Protein AF-A0A0N4XJV1-F1 (afdb_monomer)

Secondary structure (DSSP, 8-state):
----HHHHHHHHHHHHH-GGGT-TTSGGGG-HHHHHHHHHHHHHHHHHHS-S-SSS---HHHHHHHHHHHHHHHHHHHHHHHHH-PPP--TTHHHHGGG--------

Radius of gyration: 15.12 Å; Cα contacts (8 Å, |Δi|>4): 62; chains: 1; bounding box: 34×38×38 Å

Organism: Nippostrongylus brasiliensis (NCBI:txid27835)

Solvent-accessible surface area (backbone atoms only — not comparable to full-atom values): 6512 Å² total; per-residue (Å²): 131,87,76,53,71,67,58,57,54,50,53,48,52,56,49,65,76,35,51,37,76,79,36,82,86,36,80,52,40,78,35,60,69,56,43,51,49,52,41,43,47,57,42,50,54,50,42,69,76,48,64,89,76,85,68,85,83,74,44,48,64,53,54,52,51,51,51,49,53,54,52,55,49,44,54,52,41,51,52,45,22,72,74,68,73,45,80,68,88,51,84,62,48,71,75,50,49,82,71,61,67,69,77,77,79,84,121

Foldseek 3Di:
DPPDPVLVLLLLVLVLVPCLLQPPVDPNVVVPVSNQVSLQVSVVVCCVVVPPPDDPDPDSVVSVVSVVVLVVVLVVQVVVCVVVVDHRPDPCNVSNCSSPPPPPPPD

Sequence (107 aa):
MDETPAFNMRLIAEVKARRYLYDHTDEGYNLIPWRNNAWVEIVTVDVAENIAAKFGNKTSEHVKTRWKTLRDRFKKEEKKEKVTGKPATWVFQKPLRFIQTLPKDRS

Structure (mmCIF, N/CA/C/O backbone):
data_AF-A0A0N4XJV1-F1
#
_entry.id   AF-A0A0N4XJV1-F1
#
loop_
_atom_site.group_PDB
_atom_site.id
_atom_site.type_symbol
_atom_site.label_atom_id
_atom_site.label_alt_id
_atom_site.label_comp_id
_atom_site.label_asym_id
_atom_site.label_entity_id
_atom_site.label_seq_id
_atom_site.pdbx_PDB_ins_code
_atom_site.Cartn_x
_atom_site.Cartn_y
_atom_site.Cartn_z
_atom_site.occupancy
_atom_site.B_iso_or_equiv
_atom_site.auth_seq_id
_atom_site.auth_comp_id
_atom_site.auth_asym_id
_atom_site.auth_atom_id
_atom_site.pdbx_PDB_model_num
ATOM 1 N N . MET A 1 1 ? -0.371 18.798 -1.922 1.00 41.12 1 MET A N 1
ATOM 2 C CA . MET A 1 1 ? -0.419 18.188 -3.264 1.00 41.12 1 MET A CA 1
ATOM 3 C C . MET A 1 1 ? -1.413 17.045 -3.201 1.00 41.12 1 MET A C 1
ATOM 5 O O . MET A 1 1 ? -1.112 16.023 -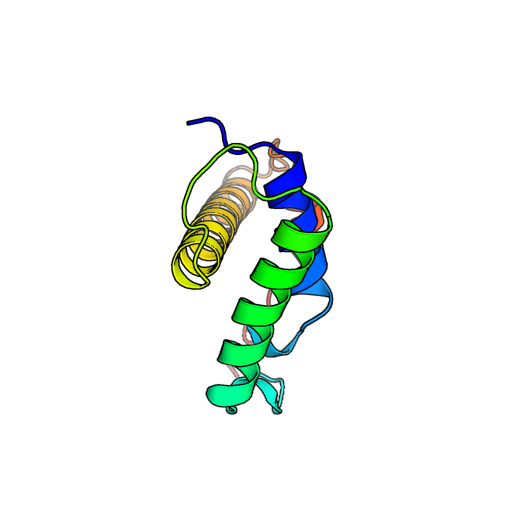2.594 1.00 41.12 1 MET A O 1
ATOM 9 N N . ASP A 1 2 ? -2.620 17.246 -3.722 1.00 45.22 2 ASP A N 1
ATOM 10 C CA . ASP A 1 2 ? -3.640 16.199 -3.797 1.00 45.22 2 ASP A CA 1
ATOM 11 C C . ASP A 1 2 ? -3.265 15.202 -4.896 1.00 45.22 2 ASP A C 1
ATOM 13 O O . ASP A 1 2 ? -3.644 15.334 -6.058 1.00 45.22 2 ASP A O 1
ATOM 17 N N . GLU A 1 3 ? -2.449 14.212 -4.530 1.00 59.28 3 GLU A N 1
ATOM 18 C CA . GLU A 1 3 ? -2.177 13.058 -5.384 1.00 59.28 3 GLU A CA 1
ATOM 19 C C . GLU A 1 3 ? -3.494 12.331 -5.672 1.00 59.28 3 GLU A C 1
ATOM 21 O O . GLU A 1 3 ? -4.208 11.901 -4.757 1.00 59.28 3 GLU A O 1
ATOM 26 N N . THR A 1 4 ? -3.820 12.224 -6.960 1.00 67.81 4 THR A N 1
ATOM 27 C CA . THR A 1 4 ? -5.154 11.892 -7.458 1.00 67.81 4 THR A CA 1
ATOM 28 C C . THR A 1 4 ? -5.669 10.579 -6.854 1.00 67.81 4 THR A C 1
ATOM 30 O O . THR A 1 4 ? -4.934 9.587 -6.825 1.00 67.81 4 THR A O 1
ATOM 33 N N . PRO A 1 5 ? -6.941 10.504 -6.418 1.00 72.94 5 PRO A N 1
ATOM 34 C CA . PRO A 1 5 ? -7.551 9.268 -5.928 1.00 72.94 5 PRO A CA 1
ATOM 35 C C . PRO A 1 5 ? -7.359 8.057 -6.855 1.00 72.94 5 PRO A C 1
ATOM 37 O O . PRO A 1 5 ? -7.208 6.934 -6.376 1.00 72.94 5 PRO A O 1
ATOM 40 N N . ALA A 1 6 ? -7.283 8.301 -8.166 1.00 75.94 6 ALA A N 1
ATOM 41 C CA . ALA A 1 6 ? -7.000 7.299 -9.187 1.00 75.94 6 ALA A CA 1
ATOM 42 C C . ALA A 1 6 ? -5.639 6.602 -9.003 1.00 75.94 6 ALA A C 1
ATOM 44 O O . ALA A 1 6 ? -5.576 5.378 -9.087 1.00 75.94 6 ALA A O 1
ATOM 45 N N . PHE A 1 7 ? -4.575 7.348 -8.681 1.00 75.94 7 PHE A N 1
ATOM 46 C CA . PHE A 1 7 ? -3.243 6.782 -8.433 1.00 75.94 7 PHE A CA 1
ATOM 47 C C . PHE A 1 7 ? -3.267 5.822 -7.241 1.00 75.94 7 PHE A C 1
ATOM 49 O O . PHE A 1 7 ? -2.775 4.701 -7.319 1.00 75.94 7 PHE A O 1
ATOM 56 N N . ASN A 1 8 ? -3.917 6.231 -6.147 1.00 78.38 8 ASN A N 1
ATOM 57 C CA . ASN A 1 8 ? -4.024 5.396 -4.952 1.00 78.38 8 ASN A CA 1
ATOM 58 C C . ASN A 1 8 ? -4.811 4.110 -5.239 1.00 78.38 8 ASN A C 1
ATOM 60 O O . ASN A 1 8 ? -4.380 3.044 -4.819 1.00 78.38 8 ASN A O 1
ATOM 64 N N . MET A 1 9 ? -5.925 4.179 -5.981 1.00 81.56 9 MET A N 1
ATOM 65 C CA . MET A 1 9 ? -6.682 2.980 -6.373 1.00 81.56 9 MET A CA 1
ATOM 66 C C . MET A 1 9 ? -5.838 1.998 -7.190 1.00 81.56 9 MET A C 1
ATOM 68 O O . MET A 1 9 ? -5.870 0.800 -6.917 1.00 81.56 9 MET A O 1
ATOM 72 N N . ARG A 1 10 ? -5.079 2.497 -8.172 1.00 81.56 10 ARG A N 1
ATOM 73 C CA . ARG A 1 10 ? -4.219 1.661 -9.022 1.00 81.56 10 ARG A CA 1
ATOM 74 C C . ARG A 1 10 ? -3.078 1.042 -8.234 1.00 81.56 10 ARG A C 1
ATOM 76 O O . ARG A 1 10 ? -2.873 -0.162 -8.320 1.00 81.56 10 ARG A O 1
ATOM 83 N N . LEU A 1 11 ? -2.414 1.831 -7.389 1.00 82.94 11 LEU A N 1
ATOM 84 C CA . LEU A 1 11 ? -1.375 1.327 -6.495 1.00 82.94 11 LEU A CA 1
ATOM 85 C C . LEU A 1 11 ? -1.898 0.175 -5.630 1.00 82.94 11 LEU A C 1
ATOM 87 O O . LEU A 1 11 ? -1.234 -0.844 -5.469 1.00 82.94 11 LEU A O 1
ATOM 91 N N . ILE A 1 12 ? -3.108 0.322 -5.092 1.00 84.69 12 ILE A N 1
ATOM 92 C CA . ILE A 1 12 ? -3.751 -0.715 -4.288 1.00 84.69 12 ILE A CA 1
ATOM 93 C C . ILE A 1 12 ? -4.023 -1.969 -5.125 1.00 84.69 12 ILE A C 1
ATOM 95 O O . ILE A 1 12 ? -3.756 -3.070 -4.648 1.00 84.69 12 ILE A O 1
ATOM 99 N N . ALA A 1 13 ? -4.526 -1.820 -6.352 1.00 84.06 13 ALA A N 1
ATOM 100 C CA . ALA A 1 13 ? -4.773 -2.941 -7.256 1.00 84.06 13 ALA A CA 1
ATOM 101 C C . ALA A 1 13 ? -3.477 -3.692 -7.611 1.00 84.06 13 ALA A C 1
ATOM 103 O O . ALA A 1 13 ? -3.441 -4.917 -7.513 1.00 84.06 13 ALA A O 1
ATOM 104 N N . GLU A 1 14 ? -2.394 -2.971 -7.900 1.00 84.56 14 GLU A N 1
ATOM 105 C CA . GLU A 1 14 ? -1.126 -3.592 -8.286 1.00 84.56 14 GLU A CA 1
ATOM 106 C C . GLU A 1 14 ? -0.385 -4.255 -7.142 1.00 84.56 14 GLU A C 1
ATOM 108 O O . GLU A 1 14 ? 0.230 -5.309 -7.334 1.00 84.56 14 GLU A O 1
ATOM 113 N N . VAL A 1 15 ? -0.479 -3.689 -5.940 1.00 84.19 15 VAL A N 1
ATOM 114 C CA . VAL A 1 15 ? 0.023 -4.372 -4.751 1.00 84.19 15 VAL A CA 1
ATOM 115 C C . VAL A 1 15 ? -0.852 -5.580 -4.423 1.00 84.19 15 VAL A C 1
ATOM 117 O O . VAL A 1 15 ? -0.320 -6.620 -4.051 1.00 84.19 15 VAL A O 1
ATOM 120 N N . LYS A 1 16 ? -2.175 -5.505 -4.624 1.00 83.69 16 LYS A N 1
ATOM 121 C CA . LYS A 1 16 ? -3.082 -6.649 -4.435 1.00 83.69 16 LYS A CA 1
ATOM 122 C C . LYS A 1 16 ? -2.746 -7.814 -5.364 1.00 83.69 16 LYS A C 1
ATOM 124 O O . LYS A 1 16 ?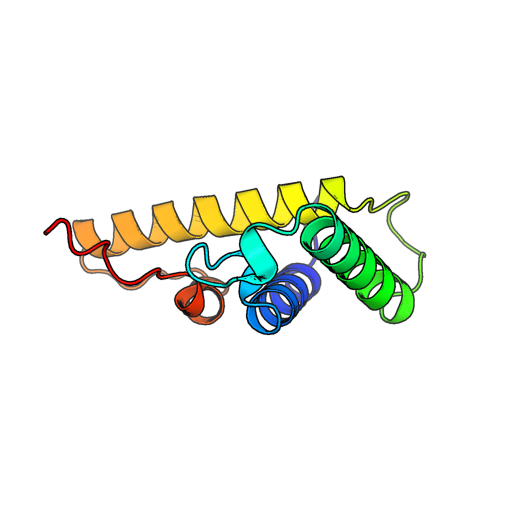 -2.777 -8.957 -4.913 1.00 83.69 16 LYS A O 1
ATOM 129 N N . ALA A 1 17 ? -2.416 -7.526 -6.623 1.00 82.56 17 ALA A N 1
ATOM 130 C CA . ALA A 1 17 ? -2.004 -8.527 -7.606 1.00 82.56 17 ALA A CA 1
ATOM 131 C C . ALA A 1 17 ? -0.683 -9.228 -7.231 1.00 82.56 17 ALA A C 1
ATOM 133 O O . ALA A 1 17 ? -0.429 -10.344 -7.675 1.00 82.56 17 ALA A O 1
ATOM 134 N N . ARG A 1 18 ? 0.147 -8.603 -6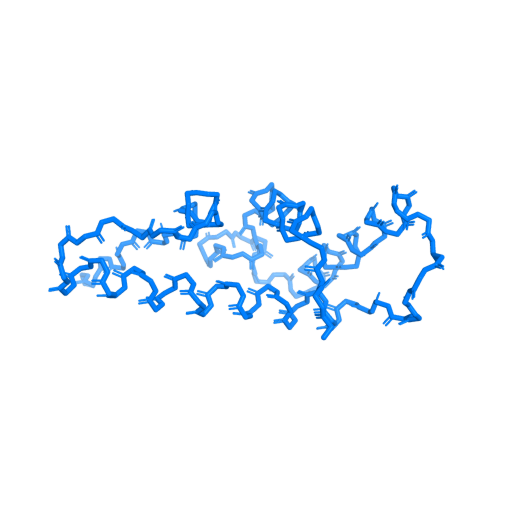.385 1.00 83.81 18 ARG A N 1
ATOM 135 C CA . ARG A 1 18 ? 1.488 -9.073 -6.014 1.00 83.81 18 ARG A CA 1
ATOM 136 C C . ARG A 1 18 ? 1.572 -9.378 -4.514 1.00 83.81 18 ARG A C 1
ATOM 138 O O . ARG A 1 18 ? 2.030 -8.552 -3.724 1.00 83.81 18 ARG A O 1
ATOM 145 N N . ARG A 1 19 ? 1.141 -10.582 -4.108 1.00 77.62 19 ARG A N 1
ATOM 146 C CA . ARG A 1 19 ? 1.113 -11.027 -2.694 1.00 77.62 19 ARG A CA 1
ATOM 147 C C . ARG A 1 19 ? 2.445 -10.860 -1.970 1.00 77.62 19 ARG A C 1
ATOM 149 O O . ARG A 1 19 ? 2.465 -10.261 -0.900 1.00 77.62 19 ARG A O 1
ATOM 156 N N . TYR A 1 20 ? 3.554 -11.233 -2.595 1.00 81.06 20 TYR A N 1
ATOM 157 C CA . TYR A 1 20 ? 4.914 -11.088 -2.062 1.00 81.06 20 TYR A CA 1
ATOM 158 C C . TYR A 1 20 ? 5.352 -9.646 -1.710 1.00 81.06 20 TYR A C 1
ATOM 160 O O . TYR A 1 20 ? 6.408 -9.450 -1.108 1.00 81.06 20 TYR A O 1
ATOM 168 N N . LEU A 1 21 ? 4.578 -8.607 -2.057 1.00 81.00 21 LEU A N 1
ATOM 169 C CA . LEU A 1 21 ? 4.841 -7.230 -1.613 1.00 81.00 21 LEU A CA 1
ATOM 170 C C . LEU A 1 21 ? 4.329 -6.933 -0.195 1.00 81.00 21 LEU A C 1
ATOM 172 O O . LEU A 1 21 ? 4.822 -5.999 0.446 1.00 81.00 21 LEU A O 1
ATOM 176 N N . TYR A 1 22 ? 3.336 -7.681 0.292 1.00 78.44 22 TYR A N 1
ATOM 177 C CA . TYR A 1 22 ? 2.675 -7.425 1.579 1.00 78.44 22 TYR A CA 1
ATOM 178 C C . TYR A 1 22 ? 2.478 -8.674 2.447 1.00 78.44 22 TYR A C 1
ATOM 180 O O . TYR A 1 22 ? 2.312 -8.542 3.662 1.00 78.44 22 TYR A O 1
ATOM 188 N N . ASP A 1 23 ? 2.501 -9.857 1.845 1.00 76.94 23 ASP A N 1
ATOM 189 C CA . ASP A 1 23 ? 2.358 -11.149 2.495 1.00 76.94 23 ASP A CA 1
ATOM 190 C C . ASP A 1 23 ? 3.745 -11.706 2.830 1.00 76.94 23 ASP A C 1
ATOM 192 O O . ASP A 1 23 ? 4.540 -11.986 1.943 1.00 76.94 23 ASP A O 1
ATOM 196 N N . HIS A 1 24 ? 4.040 -11.837 4.122 1.00 71.56 24 HIS A N 1
ATOM 197 C CA . HIS A 1 24 ? 5.307 -12.378 4.624 1.00 71.56 24 HIS A CA 1
ATOM 198 C C . HIS A 1 24 ? 5.327 -13.910 4.652 1.00 71.56 24 HIS A C 1
ATOM 200 O O . HIS A 1 24 ? 6.362 -14.492 4.962 1.00 71.56 24 HIS A O 1
ATOM 206 N N . THR A 1 25 ? 4.182 -14.546 4.383 1.00 71.00 25 THR A N 1
ATOM 207 C CA . THR A 1 25 ? 4.064 -16.003 4.240 1.00 71.00 25 THR A CA 1
ATOM 208 C C . THR A 1 25 ? 4.362 -16.469 2.816 1.00 71.00 25 THR A C 1
ATOM 210 O O . THR A 1 25 ? 4.529 -17.661 2.585 1.00 71.00 25 THR A O 1
ATOM 213 N N . ASP A 1 26 ? 4.455 -15.534 1.870 1.00 75.56 26 ASP A N 1
ATOM 214 C CA . ASP A 1 26 ? 4.784 -15.811 0.479 1.00 75.56 26 ASP A CA 1
ATOM 215 C C . ASP A 1 26 ? 6.298 -16.028 0.319 1.00 75.56 26 ASP A C 1
ATOM 217 O O . ASP A 1 26 ? 7.108 -15.236 0.810 1.00 75.56 26 ASP A O 1
ATOM 221 N N . GLU A 1 27 ? 6.693 -17.086 -0.388 1.00 74.06 27 GLU A N 1
ATOM 222 C CA . GLU A 1 27 ? 8.103 -17.422 -0.631 1.00 74.06 27 GLU A CA 1
ATOM 223 C C . GLU A 1 27 ? 8.854 -16.286 -1.351 1.00 74.06 27 GLU A C 1
ATOM 225 O O . GLU A 1 27 ? 10.036 -16.041 -1.086 1.00 74.06 27 GLU A O 1
ATOM 230 N N . GLY A 1 28 ? 8.150 -15.517 -2.191 1.00 69.38 28 GLY A N 1
ATOM 231 C CA . GLY A 1 28 ? 8.687 -14.357 -2.895 1.00 69.38 28 GLY A CA 1
ATOM 232 C C . GLY A 1 28 ? 8.988 -13.159 -1.990 1.00 69.38 28 GLY A C 1
ATOM 233 O O . GLY A 1 28 ? 9.727 -12.261 -2.398 1.00 69.38 28 GLY A O 1
ATOM 234 N N . TYR A 1 29 ? 8.478 -13.124 -0.752 1.00 73.19 29 TYR A N 1
ATOM 235 C CA . TYR A 1 29 ? 8.727 -12.021 0.184 1.00 73.19 29 TYR A CA 1
ATOM 236 C C . TYR A 1 29 ? 10.194 -11.946 0.628 1.00 73.19 29 TYR A C 1
ATOM 238 O O . TYR A 1 29 ? 10.738 -10.853 0.828 1.00 73.19 29 TYR A O 1
ATOM 246 N N . ASN A 1 30 ? 10.852 -13.104 0.746 1.00 75.19 30 ASN A N 1
ATOM 247 C CA . ASN A 1 30 ? 12.264 -13.203 1.125 1.00 75.19 30 ASN A CA 1
ATOM 248 C C . ASN A 1 30 ? 13.209 -12.820 -0.025 1.00 75.19 30 ASN A C 1
ATOM 250 O O . ASN A 1 30 ? 14.388 -12.534 0.196 1.00 75.19 30 ASN A O 1
ATOM 254 N N . LEU A 1 31 ? 12.691 -12.739 -1.253 1.00 81.44 31 LEU A N 1
ATOM 255 C CA . LEU A 1 31 ? 13.452 -12.354 -2.432 1.00 81.44 31 LEU A CA 1
ATOM 256 C C . LEU A 1 31 ? 13.478 -10.827 -2.569 1.00 81.44 31 LEU A C 1
ATOM 258 O O . LEU A 1 31 ? 12.693 -10.210 -3.291 1.00 81.44 31 LEU A O 1
ATOM 262 N N . ILE A 1 32 ? 14.443 -10.197 -1.893 1.00 80.25 32 ILE A N 1
ATOM 263 C CA . ILE A 1 32 ? 14.681 -8.744 -1.966 1.00 80.25 32 ILE A CA 1
ATOM 264 C C . ILE A 1 32 ? 14.749 -8.225 -3.420 1.00 80.25 32 ILE A C 1
ATOM 266 O O . ILE A 1 32 ? 14.102 -7.206 -3.694 1.00 80.25 32 ILE A O 1
ATOM 270 N N . PRO A 1 33 ? 15.461 -8.884 -4.364 1.00 82.62 33 PRO A N 1
ATOM 271 C CA . PRO A 1 33 ? 15.520 -8.430 -5.753 1.00 82.62 33 PRO A CA 1
ATOM 272 C C . PRO A 1 33 ? 14.153 -8.456 -6.441 1.00 82.62 33 PRO A C 1
ATOM 274 O O . PRO A 1 33 ? 13.803 -7.508 -7.136 1.00 82.62 33 PRO A O 1
ATOM 277 N N . TRP A 1 34 ? 13.344 -9.486 -6.186 1.00 81.12 34 TRP A N 1
ATOM 278 C CA . TRP A 1 34 ? 12.004 -9.625 -6.766 1.00 81.12 34 TRP A CA 1
ATOM 279 C C . TRP A 1 34 ? 11.063 -8.541 -6.264 1.00 81.12 34 TRP A C 1
ATOM 281 O O . TRP A 1 34 ? 10.386 -7.882 -7.048 1.00 81.12 34 TRP A O 1
ATOM 291 N N . ARG A 1 35 ? 11.082 -8.285 -4.954 1.00 80.50 35 ARG A N 1
ATOM 292 C CA . ARG A 1 35 ? 10.304 -7.199 -4.360 1.00 80.50 35 ARG A CA 1
ATOM 293 C C . ARG A 1 35 ? 10.704 -5.849 -4.950 1.00 80.50 35 ARG A C 1
ATOM 295 O O . ARG A 1 35 ? 9.840 -5.031 -5.245 1.00 80.50 35 ARG A O 1
ATOM 302 N N . ASN A 1 36 ? 12.003 -5.597 -5.113 1.00 80.62 36 ASN A N 1
ATOM 303 C CA . ASN A 1 36 ? 12.488 -4.359 -5.719 1.00 80.62 36 ASN A CA 1
ATOM 304 C C . ASN A 1 36 ? 12.060 -4.230 -7.185 1.00 80.62 36 ASN A C 1
ATOM 306 O O . ASN A 1 36 ? 11.565 -3.166 -7.547 1.00 80.62 36 ASN A O 1
ATOM 310 N N . ASN A 1 37 ? 12.170 -5.299 -7.976 1.00 84.25 37 ASN A N 1
ATOM 311 C CA . ASN A 1 37 ? 11.705 -5.319 -9.363 1.00 84.25 37 ASN A CA 1
ATOM 312 C C . ASN A 1 37 ? 10.208 -5.046 -9.457 1.00 84.25 37 ASN A C 1
ATOM 314 O O . ASN A 1 37 ? 9.804 -4.186 -10.224 1.00 84.25 37 ASN A O 1
ATOM 318 N N . ALA A 1 38 ? 9.393 -5.656 -8.602 1.00 84.00 38 ALA A N 1
ATOM 319 C CA . ALA A 1 38 ? 7.961 -5.389 -8.570 1.00 84.00 38 ALA A CA 1
ATOM 320 C C . ALA A 1 38 ? 7.621 -3.931 -8.232 1.00 84.00 38 ALA A C 1
ATOM 322 O O . ALA A 1 38 ? 6.723 -3.354 -8.836 1.00 84.00 38 ALA A O 1
ATOM 323 N N . TRP A 1 39 ? 8.345 -3.295 -7.304 1.00 82.88 39 TRP A N 1
ATOM 324 C CA . TRP A 1 39 ? 8.162 -1.860 -7.053 1.00 82.88 39 TRP A CA 1
ATOM 325 C C . TRP A 1 39 ? 8.553 -1.004 -8.257 1.00 82.88 39 TRP A C 1
ATOM 327 O O . TRP A 1 39 ? 7.918 0.022 -8.489 1.00 82.88 39 TRP A O 1
ATOM 337 N N . VAL A 1 40 ? 9.589 -1.401 -9.000 1.00 81.44 40 VAL A N 1
ATOM 338 C CA . VAL A 1 40 ? 9.988 -0.730 -10.243 1.00 81.44 40 VAL A CA 1
ATOM 339 C C . VAL A 1 40 ? 8.921 -0.931 -11.314 1.00 81.44 40 VAL A C 1
ATOM 341 O O . VAL A 1 40 ? 8.468 0.056 -11.872 1.00 81.44 40 VAL A O 1
ATOM 344 N N . GLU A 1 41 ? 8.433 -2.152 -11.526 1.00 81.75 41 GLU A N 1
ATOM 345 C CA . GLU A 1 41 ? 7.357 -2.445 -12.477 1.00 81.75 41 GLU A CA 1
ATOM 346 C C . GLU A 1 41 ? 6.095 -1.632 -12.195 1.00 81.75 41 GLU A C 1
ATOM 348 O O . GLU A 1 41 ? 5.527 -1.067 -13.120 1.00 81.75 41 GLU A O 1
ATOM 353 N N . ILE A 1 42 ? 5.673 -1.512 -10.930 1.00 79.44 42 ILE A N 1
ATOM 354 C CA . ILE A 1 42 ? 4.505 -0.695 -10.561 1.00 79.44 42 ILE A CA 1
ATOM 355 C C . ILE A 1 42 ? 4.709 0.768 -10.973 1.00 79.44 42 ILE A C 1
ATOM 357 O O . ILE A 1 42 ? 3.782 1.401 -11.477 1.00 79.44 42 ILE A O 1
ATOM 361 N N . VAL A 1 43 ? 5.920 1.307 -10.784 1.00 75.81 43 VAL A N 1
ATOM 362 C CA . VAL A 1 43 ? 6.273 2.650 -11.269 1.00 75.81 43 VAL A CA 1
ATOM 363 C C . VAL A 1 43 ? 6.202 2.691 -12.793 1.00 75.81 43 VAL A C 1
ATOM 365 O O . VAL A 1 43 ? 5.620 3.619 -13.341 1.00 75.81 43 VAL A O 1
ATOM 368 N N . THR A 1 44 ? 6.771 1.704 -13.485 1.00 71.25 44 THR A N 1
ATOM 369 C CA . THR A 1 44 ? 6.838 1.671 -14.951 1.00 71.25 44 THR A CA 1
ATOM 370 C C . THR A 1 44 ? 5.456 1.557 -15.591 1.00 71.25 44 THR A C 1
ATOM 372 O O . THR A 1 44 ? 5.184 2.270 -16.550 1.00 71.25 44 THR A O 1
ATOM 375 N N . VAL A 1 45 ? 4.567 0.723 -15.045 1.00 67.62 45 VAL A N 1
ATOM 376 C CA . VAL A 1 45 ? 3.182 0.562 -15.515 1.00 67.62 45 VAL A CA 1
ATOM 377 C C . VAL A 1 45 ? 2.381 1.849 -15.292 1.00 67.62 45 VAL A C 1
ATOM 379 O O . VAL A 1 45 ? 1.685 2.297 -16.201 1.00 67.62 45 VAL A O 1
ATOM 382 N N . ASP A 1 46 ? 2.524 2.505 -14.133 1.00 63.69 46 ASP A N 1
ATOM 383 C CA . ASP A 1 46 ? 1.855 3.790 -13.866 1.00 63.69 46 ASP A CA 1
ATOM 384 C C . ASP A 1 46 ? 2.369 4.902 -14.792 1.00 63.69 46 ASP A C 1
ATOM 386 O O . ASP A 1 46 ? 1.569 5.666 -15.322 1.00 63.69 46 ASP A O 1
ATOM 390 N N . VAL A 1 47 ? 3.683 4.953 -15.042 1.00 59.34 47 VAL A N 1
ATOM 391 C CA . VAL A 1 47 ? 4.325 5.916 -15.956 1.00 59.34 47 VAL A CA 1
ATOM 392 C C . VAL A 1 47 ? 3.949 5.661 -17.421 1.00 59.34 47 VAL A C 1
ATOM 394 O O . VAL A 1 47 ? 3.823 6.614 -18.191 1.00 59.34 47 VAL A O 1
ATOM 397 N N . ALA A 1 48 ? 3.755 4.399 -17.813 1.00 55.53 48 ALA A N 1
ATOM 398 C CA . ALA A 1 48 ? 3.338 4.027 -19.162 1.00 55.53 48 ALA A CA 1
ATOM 399 C C . ALA A 1 48 ? 1.863 4.372 -19.431 1.00 55.53 48 ALA A C 1
ATOM 401 O O . ALA A 1 48 ? 1.537 4.838 -20.521 1.00 55.53 48 ALA A O 1
ATOM 402 N N . GLU A 1 49 ? 0.973 4.188 -18.449 1.00 58.03 49 GLU A N 1
ATOM 403 C CA . GLU A 1 49 ? -0.458 4.488 -18.604 1.00 58.03 49 GLU A CA 1
ATOM 404 C C . GLU A 1 49 ? -0.840 5.939 -18.270 1.00 58.03 49 GLU A C 1
ATOM 406 O O . GLU A 1 49 ? -1.815 6.466 -18.803 1.00 58.03 49 GLU A O 1
ATOM 411 N N . ASN A 1 50 ? -0.095 6.602 -17.386 1.00 53.47 50 ASN A N 1
ATOM 412 C CA . ASN A 1 50 ? -0.193 8.034 -17.130 1.00 53.47 50 ASN A CA 1
ATOM 413 C C . ASN A 1 50 ? 1.125 8.668 -17.553 1.00 53.47 50 ASN A C 1
ATOM 415 O O . ASN A 1 50 ? 2.047 8.798 -16.747 1.00 53.47 50 ASN A O 1
ATOM 419 N N . ILE A 1 51 ? 1.163 9.052 -18.835 1.00 43.56 51 ILE A N 1
ATOM 420 C CA . ILE A 1 51 ? 2.207 9.843 -19.497 1.00 43.56 51 ILE A CA 1
ATOM 421 C C . ILE A 1 51 ? 2.922 10.723 -18.472 1.00 43.56 51 ILE A C 1
ATOM 423 O O . ILE A 1 51 ? 2.255 11.439 -17.726 1.00 43.56 51 ILE A O 1
ATOM 427 N N . ALA A 1 52 ? 4.254 10.670 -18.479 1.00 46.75 52 ALA A N 1
ATOM 428 C CA . ALA A 1 52 ? 5.256 11.398 -17.693 1.00 46.75 52 ALA A CA 1
ATOM 429 C C . ALA A 1 52 ? 5.086 12.941 -17.542 1.00 46.75 52 ALA A C 1
ATOM 431 O O . ALA A 1 52 ? 6.063 13.678 -17.483 1.00 46.75 52 ALA A O 1
ATOM 432 N N . ALA A 1 53 ? 3.872 13.479 -17.468 1.00 47.03 53 ALA A N 1
ATOM 433 C CA . ALA A 1 53 ? 3.553 14.835 -17.886 1.00 47.03 53 ALA A CA 1
ATOM 434 C C . ALA A 1 53 ? 3.160 15.796 -16.758 1.00 47.03 53 ALA A C 1
ATOM 436 O O . ALA A 1 53 ? 2.883 16.953 -17.063 1.00 47.03 53 ALA A O 1
ATOM 437 N N . LYS A 1 54 ? 3.126 15.401 -15.472 1.00 45.72 54 LYS A N 1
ATOM 438 C CA . LYS A 1 54 ? 2.817 16.391 -14.412 1.00 45.72 54 LYS A CA 1
ATOM 439 C C . LYS A 1 54 ? 3.659 16.422 -13.147 1.00 45.72 54 LYS A C 1
ATOM 441 O O . LYS A 1 54 ? 3.661 17.468 -12.512 1.00 45.72 54 LYS A O 1
ATOM 446 N N . PHE 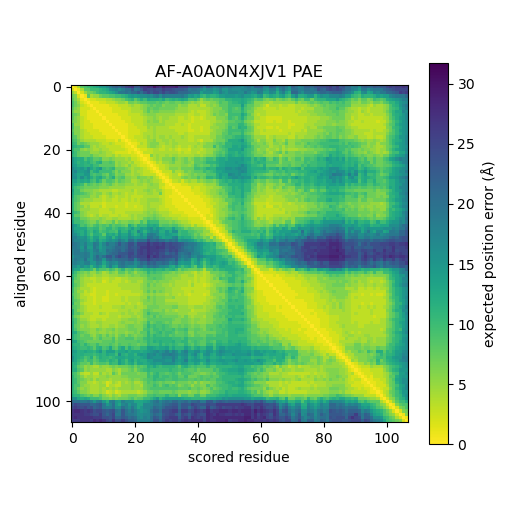A 1 55 ? 4.401 15.381 -12.780 1.00 43.69 55 PHE A N 1
ATOM 447 C CA . PHE A 1 55 ? 5.262 15.457 -11.596 1.00 43.69 55 PHE A CA 1
ATOM 448 C C . PHE A 1 55 ? 6.547 14.671 -11.829 1.00 43.69 55 PHE A C 1
ATOM 450 O O . PHE A 1 55 ? 6.510 13.461 -12.045 1.00 43.69 55 PHE A O 1
ATOM 457 N N . GLY A 1 56 ? 7.666 15.397 -11.831 1.00 46.78 56 GLY A N 1
ATOM 458 C CA . GLY A 1 56 ? 9.000 14.848 -12.020 1.00 46.78 56 GLY A CA 1
ATOM 459 C C . GLY A 1 56 ? 9.294 13.707 -11.049 1.00 46.78 56 GLY A C 1
ATOM 460 O O . GLY A 1 56 ? 8.935 13.758 -9.877 1.00 46.78 56 GLY A O 1
ATOM 461 N N . ASN A 1 57 ? 9.963 12.682 -11.566 1.00 51.41 57 ASN A N 1
ATOM 462 C CA . ASN A 1 57 ? 10.669 11.657 -10.803 1.00 51.41 57 ASN A CA 1
ATOM 463 C C . ASN A 1 57 ? 9.826 10.932 -9.734 1.00 51.41 57 ASN A C 1
ATOM 465 O O . ASN A 1 57 ? 10.219 10.853 -8.569 1.00 51.41 57 ASN A O 1
ATOM 469 N N . LYS A 1 58 ? 8.699 10.317 -10.121 1.00 59.75 58 LYS A N 1
ATOM 470 C CA . LYS A 1 58 ? 8.099 9.250 -9.302 1.00 59.75 58 LYS A CA 1
ATOM 471 C C . LYS A 1 58 ? 9.036 8.037 -9.304 1.00 59.75 58 LYS A C 1
ATOM 473 O O . LYS A 1 58 ? 8.978 7.197 -10.191 1.00 59.75 58 LYS A O 1
ATOM 478 N N . THR A 1 59 ? 9.934 7.965 -8.328 1.00 68.38 59 THR A N 1
ATOM 479 C CA . THR A 1 59 ? 10.819 6.811 -8.113 1.00 68.38 59 THR A CA 1
ATOM 480 C C . THR A 1 59 ? 10.088 5.684 -7.377 1.00 68.38 59 THR A C 1
ATOM 482 O O . THR A 1 59 ? 9.046 5.894 -6.748 1.00 68.38 59 THR A O 1
ATOM 485 N N . SER A 1 60 ? 10.659 4.476 -7.387 1.00 71.38 60 SER A N 1
ATOM 486 C CA . SER A 1 60 ? 10.156 3.347 -6.585 1.00 71.38 60 SER A CA 1
ATOM 487 C C . SER A 1 60 ? 10.055 3.684 -5.090 1.00 71.38 60 SER A C 1
ATOM 489 O O . SER A 1 60 ? 9.194 3.155 -4.390 1.00 71.38 60 SER A O 1
ATOM 491 N N . GLU A 1 61 ? 10.865 4.621 -4.597 1.00 74.12 61 GLU A N 1
ATOM 492 C CA . GLU A 1 61 ? 10.803 5.149 -3.230 1.00 74.12 61 GLU A CA 1
ATOM 493 C C . GLU A 1 61 ? 9.535 5.961 -2.948 1.00 74.12 61 GLU A C 1
ATOM 495 O O . GLU A 1 61 ? 8.941 5.816 -1.875 1.00 74.12 61 GLU A O 1
ATOM 500 N N . HIS A 1 62 ? 9.072 6.771 -3.905 1.00 76.69 62 HIS A N 1
ATOM 501 C CA . HIS A 1 62 ? 7.815 7.512 -3.773 1.00 76.69 62 HIS A CA 1
ATOM 502 C C . HIS A 1 62 ? 6.627 6.557 -3.681 1.00 76.69 62 HIS A C 1
ATOM 504 O O . HIS A 1 62 ? 5.791 6.690 -2.787 1.00 76.69 62 HIS A O 1
ATOM 510 N N . VAL A 1 63 ? 6.587 5.540 -4.546 1.00 78.25 63 VAL A N 1
ATOM 511 C CA . VAL A 1 63 ? 5.538 4.511 -4.529 1.00 78.25 63 VAL A CA 1
ATOM 512 C C . VAL A 1 63 ? 5.545 3.738 -3.207 1.00 78.25 63 VAL A C 1
ATOM 514 O O . VAL A 1 63 ? 4.495 3.584 -2.578 1.00 78.25 63 VAL A O 1
ATOM 517 N N . LYS A 1 64 ? 6.726 3.328 -2.724 1.00 79.50 64 LYS A N 1
ATOM 518 C CA . LYS A 1 64 ? 6.893 2.678 -1.412 1.00 79.50 64 LYS A CA 1
ATOM 519 C C . LYS A 1 64 ? 6.397 3.564 -0.266 1.00 79.50 64 LYS A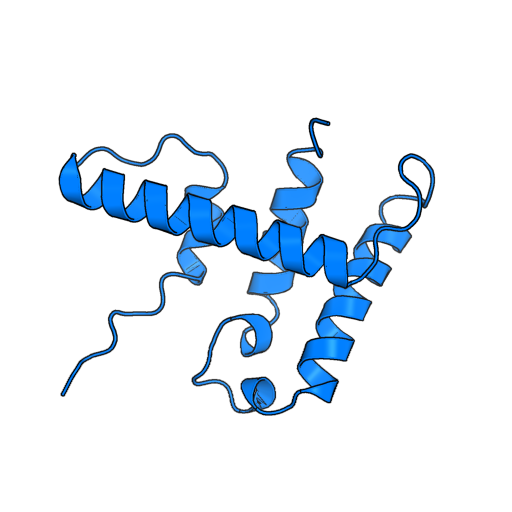 C 1
ATOM 521 O O . LYS A 1 64 ? 5.677 3.090 0.616 1.00 79.50 64 LYS A O 1
ATOM 526 N N . THR A 1 65 ? 6.753 4.847 -0.279 1.00 81.88 65 THR A N 1
ATOM 527 C CA . THR A 1 65 ? 6.330 5.819 0.740 1.00 81.88 65 THR A CA 1
ATOM 528 C C . THR A 1 65 ? 4.818 6.010 0.713 1.00 81.88 65 THR A C 1
ATOM 530 O O . THR A 1 65 ? 4.171 5.952 1.758 1.00 81.88 65 THR A O 1
ATOM 533 N N . ARG A 1 66 ? 4.226 6.138 -0.478 1.00 83.38 66 ARG A N 1
ATOM 534 C CA . ARG A 1 66 ? 2.778 6.280 -0.631 1.00 83.38 66 ARG A CA 1
ATOM 535 C C . ARG A 1 66 ? 2.028 5.048 -0.142 1.00 83.38 66 ARG A C 1
ATOM 537 O O . ARG A 1 66 ? 1.065 5.177 0.616 1.00 83.38 66 ARG A O 1
ATOM 544 N N . TRP A 1 67 ? 2.487 3.860 -0.530 1.00 84.50 67 TRP A N 1
ATOM 545 C CA . TRP A 1 67 ? 1.940 2.597 -0.044 1.00 84.50 67 TRP A CA 1
ATOM 546 C C . TRP A 1 67 ? 1.980 2.524 1.486 1.00 84.50 67 TRP A C 1
ATOM 548 O O . TRP A 1 67 ? 0.977 2.187 2.119 1.00 84.50 67 TRP A O 1
ATOM 558 N N . LYS A 1 68 ? 3.106 2.920 2.095 1.00 83.50 68 LYS A N 1
ATOM 559 C CA . LYS A 1 68 ? 3.247 3.003 3.553 1.00 83.50 68 LYS A CA 1
ATOM 560 C C . LYS A 1 68 ? 2.198 3.935 4.166 1.00 83.50 68 LYS A C 1
ATOM 562 O O . LYS A 1 68 ? 1.505 3.516 5.088 1.00 83.50 68 LYS A O 1
ATOM 567 N N . THR A 1 69 ? 2.014 5.144 3.631 1.00 85.44 69 THR A N 1
ATOM 568 C CA . THR A 1 69 ? 0.997 6.093 4.117 1.00 85.44 69 THR A CA 1
ATOM 569 C C . THR A 1 69 ? -0.425 5.537 4.004 1.00 85.44 69 THR A C 1
ATOM 571 O O . THR A 1 69 ? -1.207 5.672 4.946 1.00 85.44 69 THR A O 1
ATOM 574 N N . LEU A 1 70 ? -0.771 4.887 2.885 1.00 85.06 70 LEU A N 1
ATOM 575 C CA . LEU A 1 70 ? -2.088 4.268 2.695 1.00 85.06 70 LEU A CA 1
ATOM 576 C C . LEU A 1 70 ? -2.331 3.145 3.706 1.00 85.06 70 LEU A C 1
ATOM 578 O O . LEU A 1 70 ? -3.382 3.112 4.345 1.00 85.06 70 LEU A O 1
ATOM 582 N N . ARG A 1 71 ? -1.346 2.263 3.897 1.00 85.69 71 ARG A N 1
ATOM 583 C CA . ARG A 1 71 ? -1.419 1.158 4.859 1.00 85.69 71 ARG A CA 1
ATOM 584 C C . ARG A 1 71 ? -1.504 1.655 6.303 1.00 85.69 71 ARG A C 1
ATOM 586 O O . ARG A 1 71 ? -2.278 1.118 7.091 1.00 85.69 71 ARG A O 1
ATOM 593 N N . ASP A 1 72 ? -0.728 2.672 6.664 1.00 85.12 72 ASP A N 1
ATOM 594 C CA . ASP A 1 72 ? -0.744 3.235 8.017 1.00 85.12 72 ASP A CA 1
ATOM 595 C C . ASP A 1 72 ? -2.088 3.923 8.304 1.00 85.12 72 ASP A C 1
ATOM 597 O O . ASP A 1 72 ? -2.666 3.745 9.381 1.00 85.12 72 ASP A O 1
ATOM 601 N N . ARG A 1 73 ? -2.651 4.628 7.314 1.00 86.31 73 ARG A N 1
ATOM 602 C CA . ARG A 1 73 ? -4.003 5.191 7.404 1.00 86.31 73 ARG A CA 1
ATOM 603 C C . ARG A 1 73 ? -5.065 4.099 7.511 1.00 86.31 73 ARG A C 1
ATOM 605 O O . ARG A 1 73 ? -5.922 4.205 8.381 1.00 86.31 73 ARG A O 1
ATOM 612 N N . PHE A 1 74 ? -4.959 3.029 6.724 1.00 85.81 74 PHE A N 1
ATOM 613 C CA . PHE A 1 74 ? -5.836 1.860 6.821 1.00 85.81 74 PHE A CA 1
ATOM 614 C C . PHE A 1 74 ? -5.822 1.244 8.224 1.00 85.81 74 PHE A C 1
ATOM 616 O O . PHE A 1 74 ? -6.878 1.060 8.818 1.00 85.81 74 PHE A O 1
ATOM 623 N N . LYS A 1 75 ? -4.640 1.010 8.812 1.00 83.44 75 LYS A N 1
ATOM 624 C CA . LYS A 1 75 ? -4.517 0.493 10.188 1.00 83.44 75 LYS A CA 1
ATOM 625 C C . LYS A 1 75 ? -5.154 1.421 11.221 1.00 83.44 75 LYS A C 1
ATOM 627 O O . LYS A 1 75 ? -5.747 0.950 12.191 1.00 83.44 75 LYS A O 1
ATOM 632 N N . LYS A 1 76 ? -5.034 2.738 11.030 1.00 84.94 76 LYS A N 1
ATOM 633 C CA . LYS A 1 76 ? -5.661 3.736 11.906 1.00 84.94 76 LYS A CA 1
ATOM 634 C C . LYS A 1 76 ? -7.184 3.695 11.795 1.00 84.94 76 LYS A C 1
ATOM 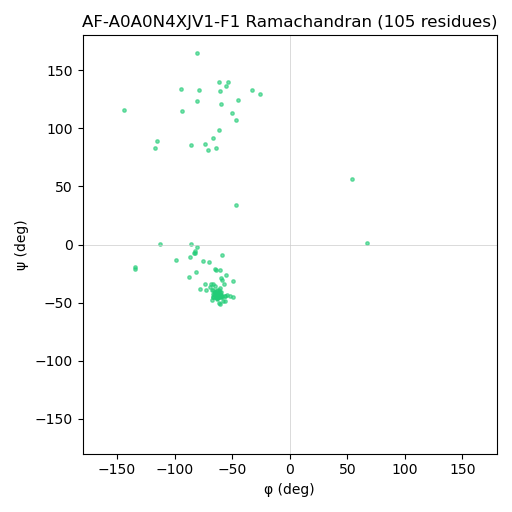636 O O . LYS A 1 76 ? -7.853 3.690 12.826 1.00 84.94 76 LYS A O 1
ATOM 641 N N . GLU A 1 77 ? -7.714 3.627 10.577 1.00 84.81 77 GLU A N 1
ATOM 642 C CA . GLU A 1 77 ? -9.149 3.482 10.322 1.00 84.81 77 GLU A CA 1
ATOM 643 C C . GLU A 1 77 ? -9.680 2.140 10.844 1.00 84.81 77 GLU A C 1
ATOM 645 O O . GLU A 1 77 ? -10.720 2.118 11.485 1.00 84.81 77 GLU A O 1
ATOM 650 N N . GLU A 1 78 ? -8.946 1.034 10.683 1.00 82.75 78 GLU A N 1
ATOM 651 C CA . GLU A 1 78 ? -9.329 -0.274 11.231 1.00 82.75 78 GLU A CA 1
ATOM 652 C C . GLU A 1 78 ? -9.354 -0.262 12.766 1.00 82.75 78 GLU A C 1
ATOM 654 O O . GLU A 1 78 ? -10.311 -0.729 13.380 1.00 82.75 78 GLU A O 1
ATOM 659 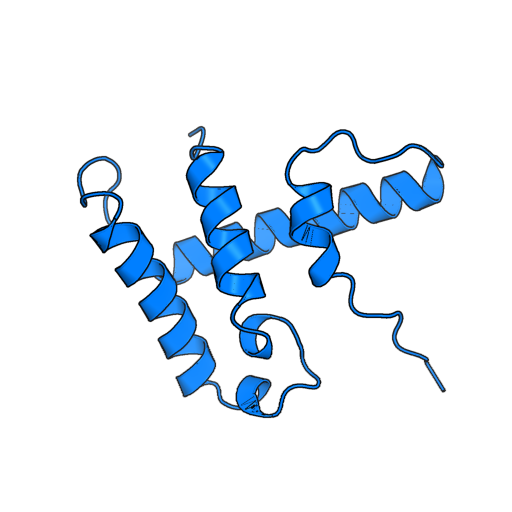N N . LYS A 1 79 ? -8.332 0.314 13.415 1.00 82.44 79 LYS A N 1
ATOM 660 C CA . LYS A 1 79 ? -8.319 0.470 14.878 1.00 82.44 79 LYS A CA 1
ATOM 661 C C . LYS A 1 79 ? -9.490 1.335 15.343 1.00 82.44 79 LYS A C 1
ATOM 663 O O . LYS A 1 79 ? -10.119 1.023 16.349 1.00 82.44 79 LYS A O 1
ATOM 668 N N . LYS A 1 80 ? -9.793 2.408 14.613 1.00 82.56 80 LYS A N 1
ATOM 669 C CA . LYS A 1 80 ? -10.925 3.288 14.905 1.00 82.56 80 LYS A CA 1
ATOM 670 C C . LYS A 1 80 ? -12.260 2.569 14.710 1.00 82.56 80 LYS A C 1
ATOM 672 O O . LYS A 1 80 ? -13.118 2.704 15.571 1.00 82.56 80 LYS A O 1
ATOM 677 N N . GLU A 1 81 ? -12.429 1.783 13.651 1.00 83.44 81 GLU A N 1
ATOM 678 C CA . GLU A 1 81 ? -13.613 0.944 13.406 1.00 83.44 81 GLU A CA 1
ATOM 679 C C . GLU A 1 81 ? -13.802 -0.066 14.547 1.00 83.44 81 GLU A C 1
ATOM 681 O O . GLU A 1 81 ? -14.894 -0.154 15.095 1.00 83.44 81 GLU A O 1
ATOM 686 N N . LYS A 1 82 ? -12.729 -0.724 15.012 1.00 79.38 82 LYS A N 1
ATOM 687 C CA . LYS A 1 82 ? -12.777 -1.635 16.174 1.00 79.38 82 LYS A CA 1
ATOM 688 C C . LYS A 1 82 ? -13.163 -0.938 17.482 1.00 79.38 82 LYS A C 1
ATOM 690 O O . LYS A 1 82 ? -13.896 -1.510 18.276 1.00 79.38 82 LYS A O 1
ATOM 695 N N . VAL A 1 83 ? -12.670 0.281 17.718 1.00 83.19 83 VAL A N 1
ATOM 696 C CA . VAL A 1 83 ? -12.952 1.044 18.951 1.00 83.19 83 VAL A CA 1
ATOM 697 C C . VAL A 1 83 ? -14.341 1.684 18.925 1.00 83.19 83 VAL A C 1
ATOM 699 O O . VAL A 1 83 ? -15.010 1.754 19.948 1.00 83.19 83 VAL A O 1
ATOM 702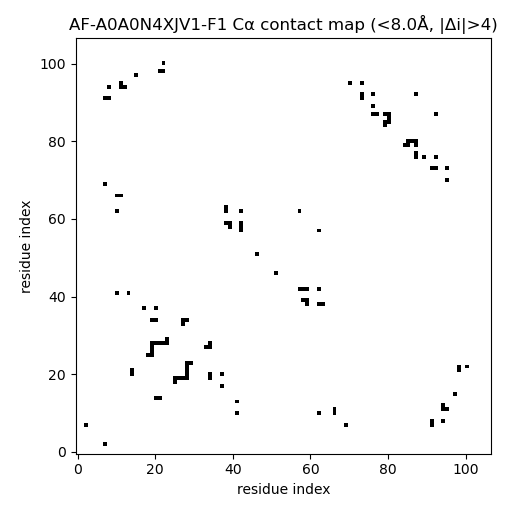 N N . THR A 1 84 ? -14.769 2.189 17.769 1.00 82.81 84 THR A N 1
ATOM 703 C CA . THR A 1 84 ? -16.009 2.972 17.636 1.00 82.81 84 THR A CA 1
ATOM 704 C C . THR A 1 84 ? -17.194 2.158 17.130 1.00 82.81 84 THR A C 1
ATOM 706 O O . THR A 1 84 ? -18.317 2.654 17.165 1.00 82.81 84 THR A O 1
ATOM 709 N N . GLY A 1 85 ? -16.957 0.953 16.604 1.00 76.62 85 GLY A N 1
ATOM 710 C CA . GLY A 1 85 ? -17.957 0.114 15.939 1.00 76.62 85 GLY A CA 1
ATOM 711 C C . GLY A 1 85 ? -18.477 0.681 14.614 1.00 76.62 85 GLY A C 1
ATOM 712 O O . GLY A 1 85 ? -19.361 0.089 14.000 1.00 76.62 85 GLY A O 1
ATOM 713 N N . LYS A 1 86 ? -17.971 1.839 14.164 1.00 78.19 86 LYS A N 1
ATOM 714 C CA . LYS A 1 86 ? -18.451 2.519 12.958 1.00 78.19 86 LYS A CA 1
ATOM 715 C C . LYS A 1 86 ? -17.607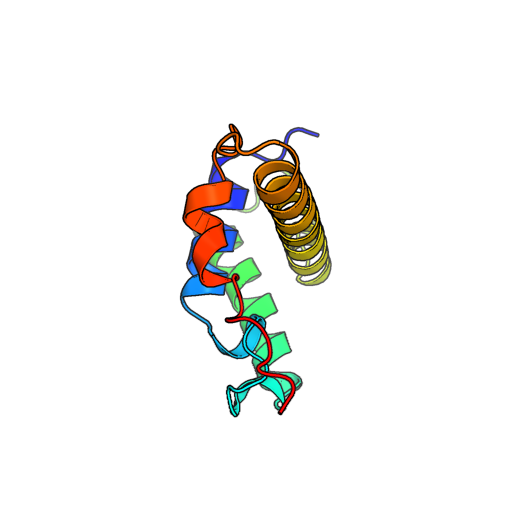 2.125 11.750 1.00 78.19 86 LYS A C 1
ATOM 717 O O . LYS A 1 86 ? -16.380 2.189 11.847 1.00 78.19 86 LYS A O 1
ATOM 722 N N . PRO A 1 87 ? -18.234 1.800 10.606 1.00 71.50 87 PRO A N 1
ATOM 723 C CA . PRO A 1 87 ? -17.501 1.483 9.390 1.00 71.50 87 PRO A CA 1
ATOM 724 C C . PRO A 1 87 ? -16.660 2.683 8.954 1.00 71.50 87 PRO A C 1
ATOM 726 O O . PRO A 1 87 ? -17.115 3.830 9.022 1.00 71.50 87 PRO A O 1
ATOM 729 N N . ALA A 1 88 ? -15.436 2.431 8.490 1.00 74.88 88 ALA A N 1
ATOM 730 C CA . ALA A 1 88 ? -14.595 3.508 7.985 1.00 74.88 88 ALA A CA 1
ATOM 731 C C . ALA A 1 88 ? -15.260 4.208 6.785 1.00 74.88 88 ALA A C 1
ATOM 733 O O . ALA A 1 88 ? -15.685 3.568 5.822 1.00 74.88 88 ALA A O 1
ATOM 734 N N . THR A 1 89 ? -15.292 5.541 6.810 1.00 77.56 89 THR A N 1
ATOM 735 C CA . THR A 1 89 ? -15.828 6.377 5.717 1.00 77.56 89 THR A CA 1
ATOM 736 C C . THR A 1 89 ? -14.831 6.567 4.574 1.00 77.56 89 THR A C 1
ATOM 738 O O . THR A 1 89 ? -15.119 7.223 3.574 1.00 77.56 89 THR A O 1
ATOM 741 N N . TRP A 1 90 ? -13.629 6.010 4.714 1.00 82.88 90 TRP A N 1
ATOM 742 C CA . TRP A 1 90 ? -12.544 6.204 3.773 1.00 82.88 90 TRP A CA 1
ATOM 743 C C . TRP A 1 90 ? -12.690 5.292 2.551 1.00 82.88 90 TRP A C 1
ATOM 745 O O . TRP A 1 90 ? -12.717 4.068 2.670 1.00 82.88 90 TRP A O 1
ATOM 755 N N . VAL A 1 91 ? -12.729 5.885 1.355 1.00 82.69 91 VAL A N 1
ATOM 756 C CA . VAL A 1 91 ? -12.976 5.170 0.085 1.00 82.69 91 VAL A CA 1
ATOM 757 C C . VAL A 1 91 ? -11.948 4.075 -0.222 1.00 82.69 91 VAL A C 1
ATOM 759 O O . VAL A 1 91 ? -12.288 3.067 -0.836 1.00 82.69 91 VAL A O 1
ATOM 762 N N . PHE A 1 92 ? -10.710 4.225 0.259 1.00 81.38 92 PHE A N 1
ATOM 763 C CA . PHE A 1 92 ? -9.648 3.230 0.079 1.00 81.38 92 PHE A CA 1
ATOM 764 C C . PHE A 1 92 ? -9.703 2.094 1.110 1.00 81.38 92 PHE A C 1
ATOM 766 O O . PHE A 1 92 ? -8.999 1.104 0.942 1.00 81.38 92 PHE A O 1
ATOM 773 N N . GLN A 1 93 ? -10.566 2.172 2.132 1.00 78.88 93 GLN A N 1
ATOM 774 C CA . GLN A 1 93 ? -10.666 1.139 3.167 1.00 78.88 93 GLN A CA 1
ATOM 775 C C . GLN A 1 93 ? -11.063 -0.221 2.587 1.00 78.88 93 GLN A C 1
ATOM 777 O O . GLN A 1 93 ? -10.404 -1.220 2.860 1.00 78.88 93 GLN A O 1
ATOM 782 N N . LYS A 1 94 ? -12.138 -0.280 1.787 1.00 81.44 94 LYS A N 1
ATOM 783 C CA . LYS A 1 94 ? -12.610 -1.540 1.187 1.00 81.44 94 LYS A CA 1
ATOM 784 C C . LYS A 1 94 ? -11.549 -2.154 0.259 1.00 81.44 94 LYS A C 1
ATOM 786 O O . LYS A 1 94 ? -11.226 -3.323 0.460 1.00 81.44 94 LYS A O 1
ATOM 791 N N . PRO A 1 95 ? -10.955 -1.399 -0.690 1.00 82.25 95 PRO A N 1
ATOM 792 C CA . PRO A 1 95 ? -9.853 -1.892 -1.510 1.00 82.25 95 PRO A CA 1
ATOM 793 C C . PRO A 1 95 ? -8.640 -2.373 -0.714 1.00 82.25 95 PRO A C 1
ATOM 795 O O . PRO A 1 95 ? -8.012 -3.323 -1.147 1.00 82.25 95 PRO A O 1
ATOM 798 N N . LEU A 1 96 ? -8.316 -1.767 0.433 1.00 83.88 96 LEU A N 1
ATOM 799 C CA . LEU A 1 96 ? -7.163 -2.139 1.267 1.00 83.88 96 LEU A CA 1
ATOM 800 C C . LEU A 1 96 ? -7.432 -3.337 2.196 1.00 83.88 96 LEU A C 1
ATOM 802 O O . LEU A 1 96 ? -6.497 -3.832 2.824 1.00 83.88 96 LEU A O 1
ATOM 806 N N . ARG A 1 97 ? -8.670 -3.857 2.267 1.00 82.56 97 ARG A N 1
ATOM 807 C CA . ARG A 1 97 ? -9.002 -4.991 3.152 1.00 82.56 97 ARG A CA 1
ATOM 808 C C . ARG A 1 97 ? -8.226 -6.271 2.845 1.00 82.56 97 ARG A C 1
ATOM 810 O O . ARG A 1 97 ? -8.072 -7.078 3.747 1.00 82.56 97 ARG A O 1
ATOM 817 N N . PHE A 1 98 ? -7.686 -6.459 1.638 1.00 80.31 98 PHE A N 1
ATOM 818 C CA . PHE A 1 98 ? -6.842 -7.633 1.358 1.00 80.31 98 PHE A CA 1
ATOM 819 C C . PHE A 1 98 ? -5.536 -7.643 2.171 1.00 80.31 98 PHE A C 1
ATOM 821 O O . PHE A 1 98 ? -4.939 -8.695 2.351 1.00 80.31 98 PHE A O 1
ATOM 828 N N . ILE A 1 99 ? -5.095 -6.479 2.666 1.00 77.06 99 ILE A N 1
ATOM 829 C CA . ILE A 1 99 ? -3.916 -6.342 3.532 1.00 77.06 99 ILE A CA 1
ATOM 830 C C . ILE A 1 99 ? -4.295 -6.570 4.997 1.00 77.06 99 ILE A C 1
ATOM 832 O O . ILE A 1 99 ? -3.429 -6.471 5.866 1.00 77.06 99 ILE A O 1
ATOM 836 N N . GLN A 1 100 ? -5.566 -6.858 5.314 1.00 71.00 100 GLN A N 1
ATOM 837 C CA . GLN A 1 100 ? -5.897 -7.490 6.586 1.00 71.00 100 GLN A CA 1
ATOM 838 C C . GLN A 1 100 ? -5.249 -8.865 6.568 1.00 71.00 100 GLN A C 1
ATOM 840 O O . GLN A 1 100 ? -5.860 -9.872 6.231 1.00 71.00 100 GLN A O 1
ATOM 845 N N . THR A 1 101 ? -3.963 -8.881 6.908 1.00 56.22 101 THR A N 1
ATOM 846 C CA . THR A 1 101 ? -3.276 -10.057 7.387 1.00 56.22 101 THR A CA 1
ATOM 847 C C . THR A 1 101 ? -4.172 -10.589 8.485 1.00 56.22 101 THR A C 1
ATOM 849 O O . THR A 1 101 ? -4.375 -9.896 9.492 1.00 56.22 101 THR A O 1
ATOM 852 N N . LEU A 1 102 ? -4.750 -11.766 8.229 1.00 49.59 102 LEU A N 1
ATOM 853 C CA . LEU A 1 102 ? -5.367 -12.615 9.233 1.00 49.59 102 LEU A CA 1
ATOM 854 C C . LEU A 1 102 ? -4.590 -12.429 10.538 1.00 49.59 102 LEU A C 1
ATOM 856 O O . LEU A 1 102 ? -3.351 -12.379 10.482 1.00 49.59 102 LEU A O 1
ATOM 860 N N . PRO A 1 103 ? -5.280 -12.221 11.674 1.00 42.75 103 PRO A N 1
ATOM 861 C CA . PRO A 1 103 ? -4.601 -12.103 12.952 1.00 42.75 103 PRO A CA 1
ATOM 862 C C . PRO A 1 103 ? -3.563 -13.216 13.003 1.00 42.75 103 PRO A C 1
ATOM 864 O O . PRO A 1 103 ? -3.899 -14.368 12.739 1.00 42.75 103 PRO A O 1
ATOM 867 N N . LYS A 1 104 ? -2.295 -12.841 13.233 1.00 43.81 104 LYS A N 1
ATOM 868 C CA . LYS A 1 104 ? -1.277 -13.800 13.648 1.00 43.81 104 LYS A CA 1
ATOM 869 C C . LYS A 1 104 ? -1.950 -14.595 14.751 1.00 43.81 104 LYS A C 1
ATOM 871 O O . LYS A 1 104 ? -2.179 -14.034 15.825 1.00 43.81 104 LYS A O 1
ATOM 876 N N . ASP A 1 105 ? -2.309 -15.835 14.455 1.00 39.31 105 ASP A N 1
ATOM 877 C CA . ASP A 1 105 ? -2.567 -16.800 15.493 1.00 39.31 105 ASP A CA 1
ATOM 878 C C . ASP A 1 105 ? -1.225 -16.903 16.214 1.00 39.31 105 ASP A C 1
ATOM 880 O O . ASP A 1 105 ? -0.237 -17.422 15.694 1.00 39.31 105 ASP A O 1
ATOM 884 N N . ARG A 1 106 ? -1.127 -16.174 17.328 1.00 38.06 106 ARG A N 1
ATOM 885 C CA . ARG A 1 106 ? -0.106 -16.415 18.333 1.00 38.06 106 ARG A CA 1
ATOM 886 C C . ARG A 1 106 ? -0.533 -17.724 18.991 1.00 38.06 106 ARG A C 1
ATOM 888 O O . ARG A 1 106 ? -1.198 -17.672 20.022 1.00 38.06 106 ARG A O 1
ATOM 895 N N . SER A 1 107 ? -0.207 -18.839 18.351 1.00 36.28 107 SER A N 1
ATOM 896 C CA . SER A 1 107 ? -0.018 -20.112 19.041 1.00 36.28 107 SER A CA 1
ATOM 897 C C . SER A 1 107 ? 1.422 -20.183 19.530 1.00 36.28 107 SER A C 1
ATOM 899 O O . SER A 1 107 ? 2.321 -19.762 18.761 1.00 36.28 107 SER A O 1
#

InterPro domains:
  IPR006578 MADF domain [PF10545] (11-99)
  IPR006578 MADF domain [PS51029] (10-104)
  IPR039353 Transcription factor Adf-1 [PTHR12243] (4-101)

pLDDT: mean 73.07, std 13.77, range [36.28, 86.31]

Mean predicted aligned error: 9.39 Å